Protein AF-J9CYN5-F1 (afdb_monomer_lite)

Radius of gyration: 15.3 Å; chains: 1; bounding box: 30×37×32 Å

Secondary structure (DSSP, 8-state):
---HHHHHHHHHHHHH------EE--B-TTS-B-S--EE----HHHHHHHHHHHHHHHT-

pLDDT: mean 70.85, std 11.62, range [49.03, 87.12]

Structure (mmCIF, N/CA/C/O backbone):
data_AF-J9CYN5-F1
#
_entry.id   AF-J9CYN5-F1
#
loop_
_atom_site.group_PDB
_atom_site.id
_atom_site.type_symbol
_atom_site.label_atom_id
_atom_site.label_alt_id
_atom_site.label_comp_id
_atom_site.label_asym_id
_atom_site.label_entity_id
_atom_site.label_seq_id
_atom_site.pdbx_PDB_ins_code
_atom_site.Cartn_x
_atom_site.Cartn_y
_atom_site.Cartn_z
_atom_site.occupancy
_atom_site.B_iso_or_equiv
_atom_site.auth_seq_id
_atom_site.auth_comp_id
_atom_site.auth_asym_id
_atom_site.auth_atom_id
_atom_site.pdbx_PDB_model_num
ATOM 1 N N . MET A 1 1 ? 18.219 20.678 -16.789 1.00 52.88 1 MET A N 1
ATOM 2 C CA . MET A 1 1 ? 17.122 20.610 -15.798 1.00 52.88 1 MET A CA 1
ATOM 3 C C . MET A 1 1 ? 16.136 21.722 -16.140 1.00 52.88 1 MET A C 1
ATOM 5 O O . MET A 1 1 ? 16.448 22.872 -15.860 1.00 52.88 1 MET A O 1
ATOM 9 N N . LYS A 1 2 ? 15.072 21.433 -16.906 1.00 62.62 2 LYS A N 1
ATOM 10 C CA . LYS A 1 2 ? 14.302 22.481 -17.616 1.00 62.62 2 LYS A CA 1
ATOM 11 C C . LYS A 1 2 ? 12.785 22.475 -17.366 1.00 62.62 2 LYS A C 1
ATOM 13 O O . LYS A 1 2 ? 12.125 23.383 -17.853 1.00 62.62 2 LYS A O 1
ATOM 18 N N . THR A 1 3 ? 12.225 21.559 -16.568 1.00 60.22 3 THR A N 1
ATOM 19 C CA . THR A 1 3 ? 10.788 21.599 -16.218 1.00 60.22 3 THR A CA 1
ATOM 20 C C . THR A 1 3 ? 10.517 21.362 -14.728 1.00 60.22 3 THR A C 1
ATOM 22 O O . THR A 1 3 ? 11.318 20.751 -14.018 1.00 60.22 3 THR A O 1
ATOM 25 N N . ILE A 1 4 ? 9.371 21.851 -14.238 1.00 62.84 4 ILE A N 1
ATOM 26 C CA . ILE A 1 4 ? 8.883 21.584 -12.872 1.00 62.84 4 ILE A CA 1
ATOM 27 C C . ILE A 1 4 ? 8.670 20.072 -12.672 1.00 62.84 4 ILE A C 1
ATOM 29 O O . ILE A 1 4 ? 8.988 19.546 -11.607 1.00 62.84 4 ILE A O 1
ATOM 33 N N . GLY A 1 5 ? 8.237 19.361 -13.720 1.00 61.31 5 GLY A N 1
ATOM 34 C CA . GLY A 1 5 ? 8.105 17.902 -13.728 1.00 61.31 5 GLY A CA 1
ATOM 35 C C . GLY A 1 5 ? 9.421 17.177 -13.441 1.00 61.31 5 GLY A C 1
ATOM 36 O O . GLY A 1 5 ? 9.437 16.271 -12.612 1.00 61.31 5 GLY A O 1
ATOM 37 N N . ASP A 1 6 ? 10.540 17.630 -14.017 1.00 59.78 6 ASP A N 1
ATOM 38 C CA . ASP A 1 6 ? 11.864 17.050 -13.747 1.00 59.78 6 ASP A CA 1
ATOM 39 C C . ASP A 1 6 ? 12.286 17.202 -12.282 1.00 59.78 6 ASP A C 1
ATOM 41 O O . ASP A 1 6 ? 12.919 16.302 -11.729 1.00 59.78 6 ASP A O 1
ATOM 45 N N . LYS A 1 7 ? 11.932 18.325 -11.639 1.00 59.75 7 LYS A N 1
ATOM 46 C CA . LYS A 1 7 ? 12.227 18.569 -10.217 1.00 59.75 7 LYS A CA 1
ATOM 47 C C . LYS A 1 7 ? 11.452 17.616 -9.310 1.00 59.75 7 LYS A C 1
ATOM 49 O O . LYS A 1 7 ? 12.051 17.053 -8.397 1.00 59.75 7 LYS A O 1
ATOM 54 N N . TRP A 1 8 ? 10.164 17.395 -9.575 1.00 59.31 8 TRP A N 1
ATOM 55 C CA . TRP A 1 8 ? 9.352 16.440 -8.809 1.00 59.31 8 TRP A CA 1
ATOM 56 C C . TRP A 1 8 ? 9.786 14.996 -9.061 1.00 59.31 8 TRP A C 1
ATOM 58 O O . TRP A 1 8 ? 9.974 14.243 -8.111 1.00 59.31 8 TRP A O 1
ATOM 68 N N . SER A 1 9 ? 10.080 14.650 -10.316 1.00 57.84 9 SER A N 1
ATOM 69 C CA . SER 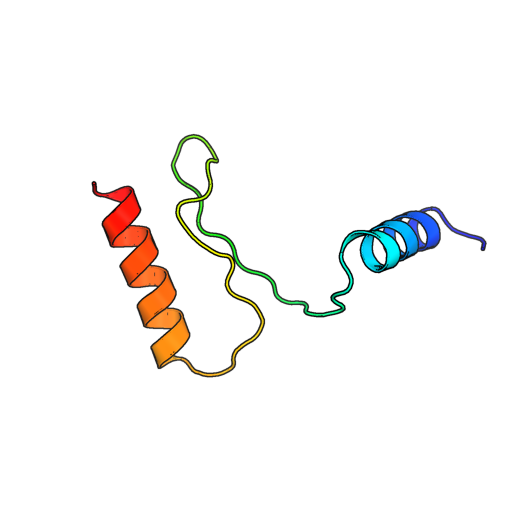A 1 9 ? 10.682 13.368 -10.694 1.00 57.84 9 SER A CA 1
ATOM 70 C C . SER A 1 9 ? 12.023 13.118 -9.994 1.00 57.84 9 SER A C 1
ATOM 72 O O . SER A 1 9 ? 12.291 12.011 -9.532 1.00 57.84 9 SER A O 1
ATOM 74 N N . TYR A 1 10 ? 12.881 14.136 -9.888 1.00 62.00 10 TYR A N 1
ATOM 75 C CA . TYR A 1 10 ? 14.164 14.029 -9.196 1.00 62.00 10 TYR A CA 1
ATOM 76 C C . TYR A 1 10 ? 13.995 13.918 -7.678 1.00 62.00 10 TYR A C 1
ATOM 78 O O . TYR A 1 10 ? 14.645 13.074 -7.072 1.00 62.00 10 TYR A O 1
ATOM 86 N N . LEU A 1 11 ? 13.096 14.699 -7.065 1.00 61.81 11 LEU A N 1
ATOM 87 C CA . LEU A 1 11 ? 12.776 14.597 -5.637 1.00 61.81 11 LEU A CA 1
ATOM 88 C C . LEU A 1 11 ? 12.239 13.202 -5.293 1.00 61.81 11 LEU A C 1
ATOM 90 O O . LEU A 1 11 ? 12.659 12.607 -4.306 1.00 61.81 11 LEU A O 1
ATOM 94 N N . GLN A 1 12 ? 11.370 12.660 -6.143 1.00 54.06 12 GLN A N 1
ATOM 95 C CA . GLN A 1 12 ? 10.786 11.336 -5.978 1.00 54.06 12 GLN A CA 1
ATOM 96 C C . GLN A 1 12 ? 11.846 10.228 -6.103 1.00 54.06 12 GLN A C 1
ATOM 98 O O . GLN A 1 12 ? 11.915 9.350 -5.246 1.00 54.06 12 GLN A O 1
ATOM 103 N N . ARG A 1 13 ? 12.747 10.314 -7.093 1.00 57.69 13 ARG A N 1
ATOM 104 C CA . ARG A 1 13 ? 13.878 9.376 -7.233 1.00 57.69 13 ARG A CA 1
ATOM 105 C C . ARG A 1 13 ? 14.896 9.491 -6.093 1.00 57.69 13 ARG A C 1
ATOM 107 O O . ARG A 1 13 ? 15.350 8.476 -5.579 1.00 57.69 13 ARG A O 1
ATOM 114 N N . SER A 1 14 ? 15.234 10.715 -5.686 1.00 58.12 14 SER A N 1
ATOM 115 C CA . SER A 1 14 ? 16.252 11.010 -4.667 1.00 58.12 14 SER A CA 1
ATOM 116 C C . SER A 1 14 ? 15.807 10.662 -3.246 1.00 58.12 14 SER A C 1
ATOM 118 O O . SER A 1 14 ? 16.644 10.247 -2.450 1.00 58.12 14 SER A O 1
ATOM 120 N N . LYS A 1 15 ? 14.523 10.843 -2.909 1.00 56.16 15 LYS A N 1
ATOM 121 C CA . LYS A 1 15 ? 13.990 10.576 -1.562 1.00 56.16 15 LYS A CA 1
ATOM 122 C C . LYS A 1 15 ? 13.512 9.140 -1.370 1.00 56.16 15 LYS A C 1
ATOM 124 O O . LYS A 1 15 ? 13.561 8.664 -0.242 1.00 56.16 15 LYS A O 1
ATOM 129 N N . PHE A 1 16 ? 13.038 8.477 -2.428 1.00 55.44 16 PHE A N 1
ATOM 130 C CA . PHE A 1 16 ? 12.311 7.210 -2.286 1.00 55.44 16 PHE A CA 1
ATOM 131 C C . PHE A 1 16 ? 12.963 6.001 -2.953 1.00 55.44 16 PHE A C 1
ATOM 133 O O . PHE A 1 16 ? 12.426 4.912 -2.803 1.00 55.44 16 PHE A O 1
ATOM 140 N N . GLY A 1 17 ? 14.109 6.142 -3.637 1.00 49.03 17 GLY A N 1
ATOM 141 C CA . GLY A 1 17 ? 14.975 5.012 -4.021 1.00 49.03 17 GLY A CA 1
ATOM 142 C C . GLY A 1 17 ? 14.302 3.866 -4.790 1.00 49.03 17 GLY A C 1
ATOM 143 O O . GLY A 1 17 ? 14.859 2.777 -4.874 1.00 49.03 17 GLY A O 1
ATOM 144 N N . ALA A 1 18 ? 13.107 4.083 -5.334 1.00 49.38 18 ALA A N 1
ATOM 145 C CA . ALA A 1 18 ? 12.290 3.040 -5.917 1.00 49.38 18 ALA A CA 1
ATOM 146 C C . ALA A 1 18 ? 11.558 3.604 -7.133 1.00 49.38 18 ALA A C 1
ATOM 148 O O . ALA A 1 18 ? 10.578 4.336 -7.024 1.00 49.38 18 ALA A O 1
ATOM 149 N N . ASN A 1 19 ? 12.018 3.186 -8.308 1.00 52.19 19 ASN A N 1
ATOM 150 C CA . ASN A 1 19 ? 11.256 3.231 -9.555 1.00 52.19 19 ASN A CA 1
ATOM 151 C C . ASN A 1 19 ? 10.175 2.122 -9.584 1.00 52.19 19 ASN A C 1
ATOM 153 O O . ASN A 1 19 ? 9.838 1.622 -10.651 1.00 52.19 19 ASN A O 1
ATOM 157 N N . ALA A 1 20 ? 9.665 1.677 -8.430 1.00 52.34 20 ALA A N 1
ATOM 158 C CA . ALA A 1 20 ? 8.695 0.589 -8.334 1.00 52.34 20 ALA A CA 1
ATOM 159 C C . ALA A 1 20 ? 7.274 1.166 -8.314 1.00 52.34 20 ALA A C 1
ATOM 161 O O . ALA A 1 20 ? 6.607 1.219 -7.284 1.00 52.34 20 ALA A O 1
ATOM 162 N N . GLN A 1 21 ? 6.841 1.669 -9.466 1.00 55.81 21 GLN A N 1
ATOM 163 C CA . GLN A 1 21 ? 5.417 1.820 -9.752 1.00 55.81 21 GLN A CA 1
ATOM 164 C C . GLN A 1 21 ? 4.910 0.494 -10.329 1.00 55.81 21 GLN A C 1
ATOM 166 O O . GLN A 1 21 ? 5.639 -0.114 -11.116 1.00 55.81 21 GLN A O 1
ATOM 171 N N . PRO A 1 22 ? 3.676 0.060 -10.027 1.00 58.69 22 PRO A N 1
ATOM 172 C CA . PRO A 1 22 ? 2.674 0.632 -9.115 1.00 58.69 22 PRO A CA 1
ATOM 173 C C . PRO A 1 22 ? 2.915 0.369 -7.612 1.00 58.69 22 PRO A C 1
ATOM 175 O O . PRO A 1 22 ? 3.536 -0.618 -7.224 1.00 58.69 22 PRO A O 1
ATOM 178 N N . PHE A 1 23 ? 2.372 1.260 -6.771 1.00 66.56 23 PHE A N 1
ATOM 179 C CA . PHE A 1 23 ? 2.428 1.206 -5.304 1.00 66.56 23 PHE A CA 1
ATOM 180 C C . PHE A 1 23 ? 1.017 1.365 -4.725 1.00 66.56 23 PHE A C 1
ATOM 182 O O . PHE A 1 23 ? 0.377 2.398 -4.928 1.00 66.56 23 PHE A O 1
ATOM 189 N N . TYR A 1 24 ? 0.529 0.353 -4.013 1.00 74.75 24 TYR A N 1
ATOM 190 C CA . TYR A 1 24 ? -0.812 0.324 -3.430 1.00 74.75 24 TYR A CA 1
ATOM 191 C C . TYR A 1 24 ? -0.737 0.421 -1.904 1.00 74.75 24 TYR A C 1
ATOM 193 O O . TYR A 1 24 ? 0.058 -0.269 -1.268 1.00 74.75 24 TYR A O 1
ATOM 201 N N . ILE A 1 25 ? -1.582 1.257 -1.298 1.00 77.44 25 ILE A N 1
ATOM 202 C CA . ILE A 1 25 ? -1.707 1.402 0.160 1.00 77.44 25 ILE A CA 1
ATOM 203 C C . ILE A 1 25 ? -3.190 1.307 0.513 1.00 77.44 25 ILE A C 1
ATOM 205 O O . ILE A 1 25 ? -4.017 1.934 -0.146 1.00 77.44 25 ILE A O 1
ATOM 209 N N . LEU A 1 26 ? -3.526 0.531 1.545 1.00 82.00 26 LEU A N 1
ATOM 210 C CA . LEU A 1 26 ? -4.884 0.474 2.089 1.00 82.00 26 LEU A CA 1
ATOM 211 C C . LEU A 1 26 ? -5.015 1.511 3.199 1.00 82.00 26 LEU A C 1
ATOM 213 O O . LEU A 1 26 ? -4.182 1.544 4.106 1.00 82.00 26 LEU A O 1
ATOM 217 N N . LEU A 1 27 ? -6.052 2.337 3.111 1.00 81.00 27 LEU A N 1
ATOM 218 C CA . LEU A 1 27 ? -6.363 3.395 4.068 1.00 81.00 27 LEU A CA 1
ATOM 219 C C . LEU A 1 27 ? -7.687 3.084 4.769 1.00 81.00 27 LEU A C 1
ATOM 221 O O . LEU A 1 27 ? -8.559 2.440 4.180 1.00 81.00 27 LEU A O 1
ATOM 225 N N . ASP A 1 28 ? -7.831 3.535 6.010 1.00 76.12 28 ASP A N 1
ATOM 226 C CA . ASP A 1 28 ? -9.114 3.553 6.711 1.00 76.12 28 ASP A CA 1
ATOM 227 C C . ASP A 1 28 ? -9.946 4.803 6.364 1.00 76.12 28 ASP A C 1
ATOM 229 O O . ASP A 1 28 ? -9.569 5.619 5.518 1.00 76.12 28 ASP A O 1
ATOM 233 N N . SER A 1 29 ? -11.107 4.952 7.008 1.00 80.88 29 SER A N 1
ATOM 234 C CA . SER A 1 29 ? -12.014 6.090 6.809 1.00 80.88 29 SER A CA 1
ATOM 235 C C . SER A 1 29 ? -11.439 7.430 7.278 1.00 80.88 29 SER A C 1
ATOM 237 O O . SER A 1 29 ? -11.979 8.472 6.918 1.00 80.88 29 SER A O 1
ATOM 239 N N . GLU A 1 30 ? -10.362 7.410 8.062 1.00 82.12 30 GLU A N 1
ATOM 240 C CA . GLU A 1 30 ? -9.655 8.589 8.573 1.00 82.12 30 GLU A CA 1
ATOM 241 C C . GLU A 1 30 ? -8.380 8.888 7.763 1.00 82.12 30 GLU A C 1
ATOM 243 O O . GLU A 1 30 ? -7.668 9.856 8.037 1.00 82.12 30 GLU A O 1
ATOM 248 N N . GLY A 1 31 ? -8.098 8.083 6.730 1.00 75.94 31 GLY A N 1
ATOM 249 C CA . GLY A 1 31 ? -6.929 8.221 5.869 1.00 75.94 31 GLY A CA 1
ATOM 250 C C . GLY A 1 31 ? -5.638 7.664 6.473 1.00 75.94 31 GLY A C 1
ATOM 251 O O . GLY A 1 31 ? -4.563 7.933 5.931 1.00 75.94 31 GLY A O 1
ATOM 252 N N . GLN A 1 32 ? -5.708 6.895 7.564 1.00 80.75 32 GLN A N 1
ATOM 253 C CA . GLN A 1 32 ? -4.537 6.256 8.159 1.00 80.75 32 GLN A CA 1
ATOM 254 C C . GLN A 1 32 ? -4.214 4.928 7.455 1.00 80.75 32 GLN A C 1
ATOM 256 O O . GLN A 1 32 ? -5.120 4.191 7.051 1.00 80.75 32 GLN A O 1
ATOM 261 N N . PRO A 1 33 ? -2.924 4.577 7.290 1.00 78.69 33 PRO A N 1
ATOM 262 C CA . PRO A 1 33 ? -2.535 3.321 6.663 1.00 78.69 33 PRO A CA 1
ATOM 263 C C . PRO A 1 33 ? -2.946 2.105 7.499 1.00 78.69 33 PRO A C 1
ATOM 265 O O . PRO A 1 33 ? -2.475 1.903 8.618 1.00 78.69 33 PRO A O 1
ATOM 268 N N . LEU A 1 34 ? -3.738 1.217 6.903 1.00 76.25 34 LEU A N 1
ATOM 269 C CA . LEU A 1 34 ? -4.133 -0.055 7.511 1.00 76.25 34 LEU A CA 1
ATOM 270 C C . LEU A 1 34 ? -3.010 -1.102 7.457 1.00 76.25 34 LEU A C 1
ATOM 272 O O . LEU A 1 34 ? -3.075 -2.141 8.112 1.00 76.25 34 LEU A O 1
ATOM 276 N N . GLY A 1 35 ? -1.946 -0.895 6.685 1.00 77.12 35 GLY A N 1
ATOM 277 C CA . GLY A 1 35 ? -0.894 -1.897 6.560 1.00 77.12 35 GLY A CA 1
ATOM 278 C C . GLY A 1 35 ? 0.310 -1.459 5.740 1.00 77.12 35 GLY A C 1
ATOM 279 O O . GLY A 1 35 ? 0.371 -0.315 5.293 1.00 77.12 35 GLY A O 1
ATOM 280 N N . PRO A 1 36 ? 1.278 -2.378 5.559 1.00 74.56 36 PRO A N 1
ATOM 281 C CA . PRO A 1 36 ? 2.411 -2.132 4.683 1.00 74.56 36 PRO A CA 1
ATOM 282 C C . PRO A 1 36 ? 1.919 -1.942 3.248 1.00 74.56 36 PRO A C 1
ATOM 284 O O . PRO A 1 36 ? 0.897 -2.500 2.844 1.00 74.56 36 PRO A O 1
ATOM 287 N N . SER A 1 37 ? 2.659 -1.157 2.479 1.00 72.94 37 SER A N 1
ATOM 288 C CA . SER A 1 37 ? 2.382 -0.968 1.066 1.00 72.94 37 SER A CA 1
ATOM 289 C C . SER A 1 37 ? 2.591 -2.253 0.266 1.00 72.94 37 SER A C 1
ATOM 291 O O . SER A 1 37 ? 3.445 -3.083 0.582 1.00 72.94 37 SER A O 1
ATOM 293 N N . TYR A 1 38 ? 1.817 -2.396 -0.804 1.00 72.50 38 TYR A N 1
ATOM 294 C CA . TYR A 1 38 ? 1.965 -3.454 -1.788 1.00 72.50 38 TYR A CA 1
ATOM 295 C C . TYR A 1 38 ? 2.607 -2.871 -3.046 1.00 72.50 38 TYR A C 1
ATOM 297 O O . TYR A 1 38 ? 2.024 -2.021 -3.721 1.00 72.50 38 TYR A O 1
ATOM 305 N N . ALA A 1 39 ? 3.840 -3.284 -3.326 1.00 71.25 39 ALA A N 1
ATOM 306 C CA . ALA A 1 39 ? 4.539 -2.943 -4.562 1.00 71.25 39 ALA A CA 1
ATOM 307 C C . ALA A 1 39 ? 4.049 -3.824 -5.728 1.00 71.25 39 ALA A C 1
ATOM 309 O O . ALA A 1 39 ? 3.250 -4.736 -5.526 1.00 71.25 39 ALA A O 1
ATOM 310 N N . PHE A 1 40 ? 4.528 -3.558 -6.945 1.00 64.50 40 PHE A N 1
ATOM 311 C CA . PHE A 1 40 ? 4.2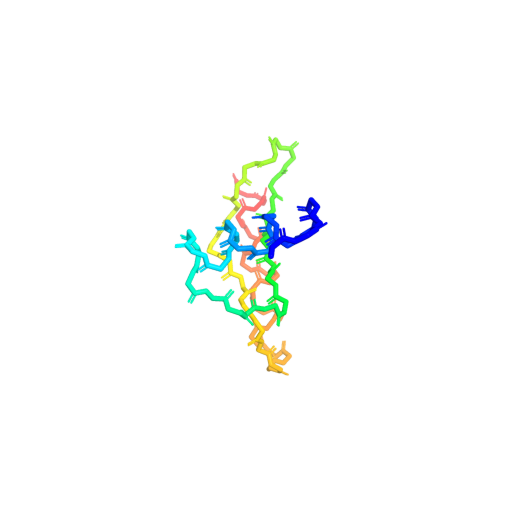11 -4.361 -8.127 1.00 64.50 40 PHE A CA 1
ATOM 312 C C . PHE A 1 40 ? 4.533 -5.850 -7.916 1.00 64.50 40 PHE A C 1
ATOM 314 O O . PHE A 1 40 ? 5.694 -6.227 -7.765 1.00 64.50 40 PHE A O 1
ATOM 321 N N . ASP A 1 41 ? 3.497 -6.686 -7.916 1.00 73.50 41 ASP A N 1
ATOM 322 C CA . ASP A 1 41 ? 3.594 -8.144 -7.872 1.00 73.50 41 ASP A CA 1
ATOM 323 C C . ASP A 1 41 ? 2.439 -8.708 -8.715 1.00 73.50 41 ASP A C 1
ATOM 325 O O . ASP A 1 41 ? 1.270 -8.398 -8.480 1.00 73.50 41 ASP A O 1
ATOM 329 N N . GLU A 1 42 ? 2.773 -9.494 -9.741 1.00 74.19 42 GLU A N 1
ATOM 330 C CA . GLU A 1 42 ? 1.814 -10.085 -10.688 1.00 74.19 42 GLU A CA 1
ATOM 331 C C . GLU A 1 42 ? 1.041 -11.273 -10.084 1.00 74.19 42 GLU A C 1
ATOM 333 O O . GLU A 1 42 ? 0.132 -11.832 -10.703 1.00 74.19 42 GLU A O 1
ATOM 338 N N . ASN A 1 43 ? 1.380 -11.686 -8.860 1.00 81.19 43 ASN A N 1
ATOM 339 C CA . ASN A 1 43 ? 0.728 -12.801 -8.198 1.00 81.19 43 ASN A CA 1
ATOM 340 C C . ASN A 1 43 ? -0.648 -12.404 -7.639 1.00 81.19 43 ASN A C 1
ATOM 342 O O . ASN A 1 43 ? -0.779 -11.835 -6.550 1.00 81.19 43 ASN A O 1
ATOM 346 N N . VAL A 1 44 ? -1.694 -12.820 -8.354 1.00 83.12 44 VAL A N 1
ATOM 347 C CA . VAL A 1 44 ? -3.100 -12.595 -7.982 1.00 83.12 44 VAL A CA 1
ATOM 348 C C . VAL A 1 44 ? -3.412 -13.069 -6.557 1.00 83.12 44 VAL A C 1
ATOM 350 O O . VAL A 1 44 ? -4.075 -12.357 -5.806 1.00 83.12 44 VAL A O 1
ATOM 353 N N . SER A 1 45 ? -2.914 -14.236 -6.131 1.00 85.88 45 SER A N 1
ATOM 354 C CA . SER A 1 45 ? -3.190 -14.768 -4.787 1.00 85.88 45 SER A CA 1
ATOM 355 C C . SER A 1 45 ? -2.614 -13.886 -3.677 1.00 85.88 45 SER A C 1
ATOM 357 O O . SER A 1 45 ? -3.253 -13.702 -2.638 1.00 85.88 45 SER A O 1
ATOM 359 N N . LYS A 1 46 ? -1.428 -13.305 -3.887 1.00 81.00 46 LYS A N 1
ATOM 360 C CA . LYS A 1 46 ? -0.832 -12.363 -2.931 1.00 81.00 46 LYS A CA 1
ATOM 361 C C . LYS A 1 46 ? -1.601 -11.045 -2.880 1.00 81.00 46 LYS A C 1
ATOM 363 O O . LYS A 1 46 ? -1.777 -10.510 -1.786 1.00 81.00 46 LYS A O 1
ATOM 368 N N . TYR A 1 47 ? -2.097 -10.562 -4.017 1.00 80.94 47 TYR A N 1
ATOM 369 C CA . TYR A 1 47 ? -2.921 -9.356 -4.061 1.00 80.94 47 TYR A CA 1
ATOM 370 C C . TYR A 1 47 ? -4.254 -9.554 -3.323 1.00 80.94 47 TYR A C 1
ATOM 372 O O . TYR A 1 47 ? -4.643 -8.734 -2.494 1.00 80.94 47 TYR A O 1
ATOM 380 N N . VAL A 1 48 ? -4.915 -10.700 -3.527 1.00 85.50 48 VAL A N 1
ATOM 381 C CA . VAL A 1 48 ? -6.137 -11.066 -2.789 1.00 85.50 48 VAL A CA 1
ATOM 382 C C . VAL A 1 48 ? -5.874 -11.122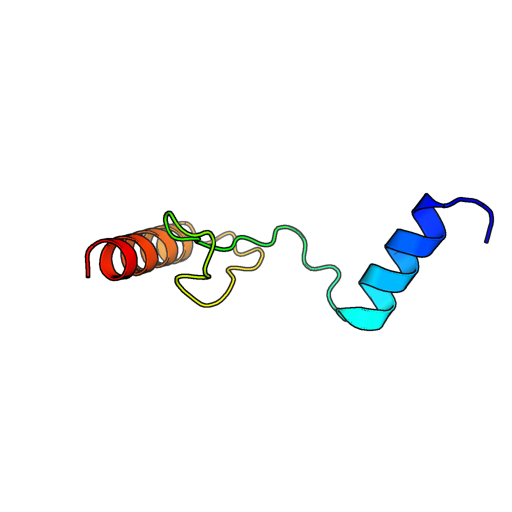 -1.281 1.00 85.50 48 VAL A C 1
ATOM 384 O O . VAL A 1 48 ? -6.664 -10.587 -0.503 1.00 85.50 48 VAL A O 1
ATOM 387 N N . LYS A 1 49 ? -4.749 -11.713 -0.855 1.00 87.12 49 LYS A N 1
ATOM 388 C CA . LYS A 1 49 ? -4.366 -11.764 0.564 1.00 87.12 49 LYS A CA 1
ATOM 389 C C . LYS A 1 49 ? -4.140 -10.368 1.149 1.00 87.12 49 LYS A C 1
ATOM 391 O O . LYS A 1 49 ? -4.626 -10.090 2.240 1.00 87.12 49 LYS A O 1
ATOM 396 N N . PHE A 1 50 ? -3.471 -9.48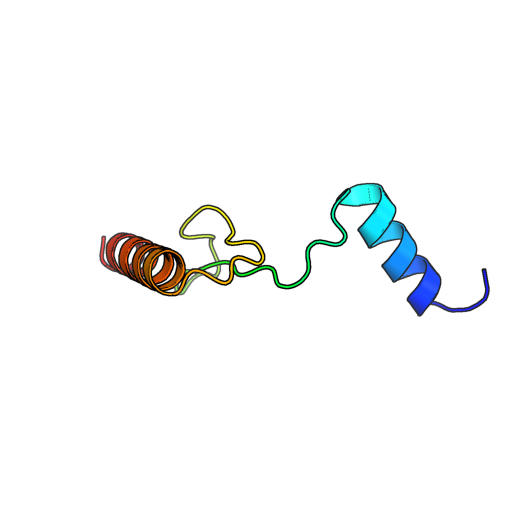5 0.410 1.00 84.50 50 PHE A N 1
ATOM 397 C CA . PHE A 1 50 ? -3.281 -8.086 0.798 1.00 84.50 50 PHE A CA 1
ATOM 398 C C . PHE A 1 50 ? -4.620 -7.369 1.038 1.00 84.50 50 PHE A C 1
ATOM 400 O O . PHE A 1 50 ? -4.805 -6.757 2.092 1.00 84.50 50 PHE A O 1
ATOM 407 N N . LEU A 1 51 ? -5.582 -7.513 0.120 1.00 84.81 51 LEU A N 1
ATOM 408 C CA . LEU A 1 51 ? -6.920 -6.932 0.276 1.00 84.81 51 LEU A CA 1
ATOM 409 C C . LEU A 1 51 ? -7.673 -7.517 1.480 1.00 84.81 51 LEU A C 1
ATOM 411 O O . LEU A 1 51 ? -8.273 -6.774 2.257 1.00 84.81 51 LEU A O 1
ATOM 415 N N . GLN A 1 52 ? -7.632 -8.839 1.663 1.00 86.88 52 GLN A N 1
ATOM 416 C CA . GLN A 1 52 ? -8.285 -9.507 2.794 1.00 86.88 52 GLN A CA 1
ATOM 417 C C . GLN A 1 52 ? -7.691 -9.087 4.143 1.00 86.88 52 GLN A C 1
ATOM 419 O O . GLN A 1 52 ? -8.436 -8.884 5.105 1.00 86.88 52 GLN A O 1
ATOM 424 N N . ASP A 1 53 ? -6.369 -8.931 4.223 1.00 85.50 53 ASP A N 1
ATOM 425 C CA . ASP A 1 53 ? -5.692 -8.485 5.438 1.00 85.50 53 ASP A CA 1
ATOM 426 C C . ASP A 1 53 ? -6.038 -7.027 5.771 1.00 85.50 53 ASP A C 1
ATOM 428 O O . ASP A 1 53 ? -6.286 -6.716 6.938 1.00 85.50 53 ASP A O 1
ATOM 432 N N . GLY A 1 54 ? -6.148 -6.149 4.768 1.00 81.94 54 GLY A N 1
ATOM 433 C CA . GLY A 1 54 ? -6.634 -4.784 4.979 1.00 81.94 54 GLY A CA 1
ATOM 434 C C . GLY A 1 54 ? -8.093 -4.729 5.422 1.00 81.94 54 GLY A C 1
ATOM 435 O O . GLY A 1 54 ? -8.404 -4.032 6.382 1.00 81.94 54 GLY A O 1
ATOM 436 N N . LEU A 1 55 ? -8.975 -5.528 4.813 1.00 83.50 55 LEU A N 1
ATOM 437 C CA . LEU A 1 55 ? -10.378 -5.633 5.234 1.00 83.50 55 LEU A CA 1
ATOM 438 C C . LEU A 1 55 ? -10.518 -6.138 6.674 1.00 83.50 55 LEU A C 1
ATOM 440 O O . LEU A 1 55 ? -11.375 -5.656 7.412 1.00 83.50 55 LEU A O 1
ATOM 444 N N . ARG A 1 56 ? -9.687 -7.101 7.093 1.00 85.25 56 ARG A N 1
ATOM 445 C CA . ARG A 1 56 ? -9.694 -7.598 8.477 1.00 85.25 56 ARG A CA 1
ATOM 446 C C . ARG A 1 56 ? -9.286 -6.507 9.461 1.00 85.25 56 ARG A C 1
ATOM 448 O O . ARG A 1 56 ? -9.866 -6.431 10.536 1.00 85.25 56 ARG A O 1
ATOM 455 N N . LYS A 1 57 ? -8.300 -5.684 9.099 1.00 80.81 57 LYS A N 1
ATOM 456 C CA . LYS A 1 57 ? -7.845 -4.568 9.933 1.00 80.81 57 LYS A CA 1
ATOM 457 C C . LYS A 1 57 ? -8.826 -3.401 9.952 1.00 80.81 57 LYS A C 1
ATOM 459 O O . LYS A 1 57 ? -8.963 -2.789 10.992 1.00 80.81 57 LYS A O 1
ATOM 464 N N . PHE A 1 58 ? -9.531 -3.146 8.851 1.00 79.50 58 PHE A N 1
ATOM 465 C CA . PHE A 1 58 ? -10.584 -2.130 8.794 1.00 79.50 58 PHE A CA 1
ATOM 466 C C . PHE A 1 58 ? -11.811 -2.494 9.643 1.00 79.50 58 PHE A C 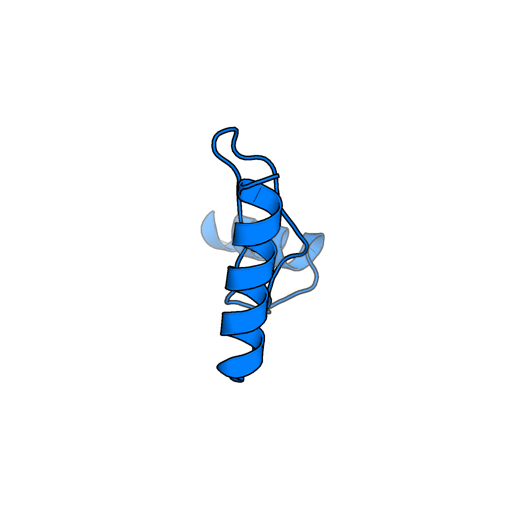1
ATOM 468 O O . PHE A 1 58 ? -12.476 -1.626 10.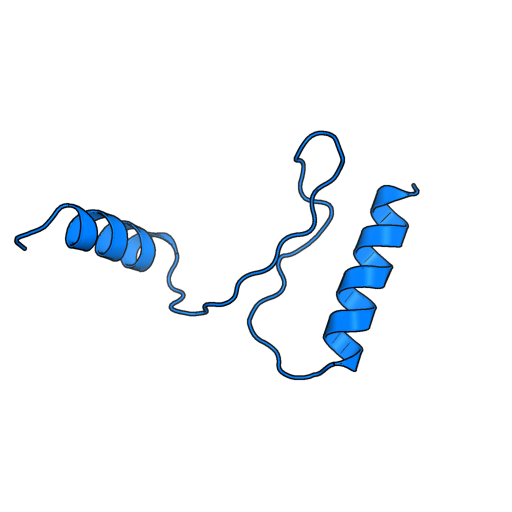188 1.00 79.50 58 PHE A O 1
ATOM 475 N N . LYS A 1 59 ? -12.139 -3.788 9.737 1.00 77.19 59 LYS A N 1
ATOM 476 C CA . LYS A 1 59 ? -13.279 -4.287 10.525 1.00 77.19 59 LYS A CA 1
ATOM 477 C C . LYS A 1 59 ? -12.989 -4.449 12.022 1.00 77.19 59 LYS A C 1
ATOM 479 O O . LYS A 1 59 ? -13.892 -4.872 12.743 1.00 77.19 59 LYS A O 1
ATOM 484 N N . LYS A 1 60 ? -11.749 -4.232 12.457 1.00 64.19 60 LYS A N 1
ATOM 485 C CA . LYS A 1 60 ? -11.326 -4.390 13.849 1.00 64.19 60 LYS A CA 1
ATOM 486 C C . LYS A 1 60 ? -11.292 -3.030 14.524 1.00 64.19 60 LYS A C 1
ATOM 488 O O . LYS A 1 60 ? -11.740 -2.978 15.687 1.00 64.19 60 LYS A O 1
#

Foldseek 3Di:
DPDPVVVVVCCCCVVPVDPFPPKDFQAEPVRHTLDDIDTDDPDPVVVVVVVVSSVVSNVD

Organism: NCBI:txid749906

Sequence (60 aa):
MKTIGDKWSYLQRSKFGANAQPFYILLDSEGQPLGPSYAFDENVSKYVKFLQDGLRKFKK